Protein AF-A0A2H0NMC5-F1 (afdb_monomer_lite)

pLDDT: mean 81.96, std 10.12, range [42.06, 94.56]

Radius of gyration: 14.9 Å; chains: 1; bounding box: 30×22×49 Å

Sequence (72 aa):
MLGEEKDLKITLSTLGGKLLLSGNGLIKSGGKLSLQGTAQATPDQRENLSDLLHHIGPELSPGVFGFSLSAQ

Secondary structure (DSSP, 8-state):
------PEEEEEE--SSSEEEEEEEEE-TTS-EEEEEEEEE-GGGHHHHHHHHTTT--EEETTEEEEEEEE-

Structure (mmCIF, N/CA/C/O backbone):
data_AF-A0A2H0NMC5-F1
#
_entry.id   AF-A0A2H0NMC5-F1
#
loop_
_atom_site.group_PDB
_atom_site.id
_atom_site.type_symbol
_atom_site.label_atom_id
_atom_site.label_alt_id
_atom_site.label_comp_id
_atom_site.label_asym_id
_atom_site.label_entity_id
_atom_site.label_seq_id
_atom_site.pdbx_PDB_ins_code
_atom_site.Cartn_x
_atom_site.Cartn_y
_atom_site.Cartn_z
_atom_site.occupancy
_atom_site.B_iso_or_equiv
_atom_site.auth_seq_id
_atom_site.auth_comp_id
_atom_site.auth_asym_id
_atom_site.auth_atom_id
_atom_site.pdbx_PDB_model_num
ATOM 1 N N . MET A 1 1 ? -16.874 7.660 33.645 1.00 42.06 1 MET A N 1
ATOM 2 C CA . MET A 1 1 ? -15.846 8.267 32.777 1.00 42.06 1 MET A CA 1
ATOM 3 C C . MET A 1 1 ? -15.824 7.466 31.491 1.00 42.06 1 MET A C 1
ATOM 5 O O . MET A 1 1 ? -15.437 6.308 31.536 1.00 42.06 1 MET A O 1
ATOM 9 N N . LEU A 1 2 ? -16.366 8.014 30.403 1.00 50.16 2 LEU A N 1
ATOM 10 C CA . LEU A 1 2 ? -16.281 7.391 29.081 1.00 50.16 2 LEU A CA 1
ATOM 11 C C . LEU A 1 2 ? -14.864 7.667 28.576 1.00 50.16 2 LEU A C 1
ATOM 13 O O . LEU A 1 2 ? -14.508 8.827 28.385 1.00 50.16 2 LEU A O 1
ATOM 17 N N . GLY A 1 3 ? -14.029 6.630 28.497 1.00 56.53 3 GLY A N 1
ATOM 18 C CA . GLY A 1 3 ? -12.695 6.760 27.920 1.00 56.53 3 GLY A CA 1
ATOM 19 C C . GLY A 1 3 ? -12.828 7.168 26.458 1.00 56.53 3 GLY A C 1
ATOM 20 O O . GLY A 1 3 ? -13.653 6.603 25.745 1.00 56.53 3 GLY A O 1
ATOM 21 N N . GLU A 1 4 ? -12.063 8.168 26.023 1.00 63.28 4 GLU A N 1
ATOM 22 C CA . GLU A 1 4 ? -11.967 8.486 24.602 1.00 63.28 4 GLU A CA 1
ATOM 23 C C . GLU A 1 4 ? -11.410 7.265 23.867 1.00 63.28 4 GLU A C 1
ATOM 25 O O . GLU A 1 4 ? -10.231 6.928 23.988 1.00 63.28 4 GLU A O 1
ATOM 30 N N . GLU A 1 5 ? -12.273 6.596 23.113 1.00 63.00 5 GLU A N 1
ATOM 31 C CA . GLU A 1 5 ? -11.879 5.627 22.104 1.00 63.00 5 GLU A CA 1
ATOM 32 C C . GLU A 1 5 ? -11.101 6.370 21.011 1.00 63.00 5 GLU A C 1
ATOM 34 O O . GLU A 1 5 ? -11.669 7.125 20.221 1.00 63.00 5 GLU A O 1
ATOM 39 N N . LYS A 1 6 ? -9.771 6.230 21.018 1.00 75.25 6 LYS A N 1
ATOM 40 C CA . LYS A 1 6 ? -8.889 6.896 20.056 1.00 75.25 6 LYS A CA 1
ATOM 41 C C . LYS A 1 6 ? -8.569 5.956 18.912 1.00 75.25 6 LYS A C 1
ATOM 43 O O . LYS A 1 6 ? -7.819 4.997 19.081 1.00 75.25 6 LYS A O 1
ATOM 48 N N . ASP A 1 7 ? -9.085 6.286 17.737 1.00 85.00 7 ASP A N 1
ATOM 49 C CA . ASP A 1 7 ? -8.663 5.630 16.510 1.00 85.00 7 ASP A CA 1
ATOM 50 C C . ASP A 1 7 ? -7.200 5.986 16.195 1.00 85.00 7 ASP A C 1
ATOM 52 O O . ASP A 1 7 ? -6.798 7.156 16.229 1.00 85.00 7 ASP A O 1
ATOM 56 N N . LEU A 1 8 ? -6.396 4.976 15.855 1.00 90.19 8 LEU A N 1
ATOM 57 C CA . LEU A 1 8 ? -4.999 5.155 15.469 1.00 90.19 8 LEU A CA 1
ATOM 58 C C . LEU A 1 8 ? -4.889 5.236 13.948 1.00 90.19 8 LEU A C 1
ATOM 60 O O . LEU A 1 8 ? -5.267 4.306 13.236 1.00 90.19 8 LEU A O 1
ATOM 64 N N . LYS A 1 9 ? -4.322 6.331 13.443 1.00 92.56 9 LYS A N 1
ATOM 65 C CA . LYS A 1 9 ? -3.986 6.470 12.021 1.00 92.56 9 LYS A CA 1
ATOM 66 C C . LYS A 1 9 ? -2.637 5.823 11.733 1.00 92.56 9 LYS A C 1
ATOM 68 O O . LYS A 1 9 ? -1.691 6.004 12.495 1.00 92.56 9 LYS A O 1
ATOM 73 N N . ILE A 1 10 ? -2.552 5.112 10.616 1.00 91.19 10 ILE A N 1
ATOM 74 C CA . ILE A 1 10 ? -1.336 4.433 10.164 1.00 91.19 10 ILE A CA 1
ATOM 75 C C . ILE A 1 10 ? -1.022 4.874 8.743 1.00 91.19 10 ILE A C 1
ATOM 77 O O . ILE A 1 10 ? -1.921 4.982 7.912 1.00 91.19 10 ILE A O 1
ATOM 81 N N . THR A 1 11 ? 0.261 5.059 8.458 1.00 92.44 11 THR A N 1
ATOM 82 C CA . THR A 1 11 ? 0.775 5.210 7.098 1.00 92.44 11 THR A CA 1
ATOM 83 C C . THR A 1 11 ? 1.772 4.088 6.841 1.00 92.44 11 THR A C 1
ATOM 85 O O . THR A 1 11 ? 2.654 3.830 7.658 1.00 92.44 11 THR A O 1
ATOM 88 N N . LEU A 1 12 ? 1.605 3.403 5.714 1.00 88.44 12 LEU A N 1
ATOM 89 C CA . LEU A 1 12 ? 2.505 2.372 5.218 1.00 88.44 12 LEU A CA 1
ATOM 90 C C . LEU A 1 12 ? 3.258 2.936 4.016 1.00 88.44 12 LEU A C 1
ATOM 92 O O . LEU A 1 12 ? 2.642 3.384 3.051 1.00 88.44 12 LEU A O 1
ATOM 96 N N . SER A 1 13 ? 4.582 2.875 4.060 1.00 91.19 13 SER A N 1
ATOM 97 C CA . SER A 1 13 ? 5.437 3.212 2.927 1.00 91.19 13 SER A CA 1
ATOM 98 C C . SER A 1 13 ? 6.687 2.347 2.945 1.00 91.19 13 SER A C 1
ATOM 100 O O . SER A 1 13 ? 7.410 2.324 3.941 1.00 91.19 13 SER A O 1
ATOM 102 N N . THR A 1 14 ? 6.979 1.671 1.843 1.00 87.81 14 THR A N 1
ATOM 103 C CA . THR A 1 14 ? 8.288 1.041 1.628 1.00 87.81 14 THR A CA 1
ATOM 104 C C . THR A 1 14 ? 9.270 2.056 1.058 1.00 87.81 14 THR A C 1
ATOM 106 O O . THR A 1 14 ? 8.949 2.747 0.093 1.00 87.81 14 THR A O 1
ATOM 109 N N . LEU A 1 15 ? 10.480 2.111 1.609 1.00 83.00 15 LEU A N 1
ATOM 110 C CA . LEU A 1 15 ? 11.503 3.075 1.187 1.00 83.00 15 LEU A CA 1
ATOM 111 C C . LEU A 1 15 ? 12.363 2.584 0.010 1.00 83.00 15 LEU A C 1
ATOM 113 O O . LEU A 1 15 ? 13.075 3.373 -0.602 1.00 83.00 15 LEU A O 1
ATOM 117 N N . GLY A 1 16 ? 12.304 1.293 -0.314 1.00 79.88 16 GLY A N 1
ATOM 118 C CA . GLY A 1 16 ? 13.051 0.699 -1.415 1.00 79.88 16 GLY A CA 1
ATOM 119 C C . GLY A 1 16 ? 12.846 -0.809 -1.505 1.00 79.88 16 GLY A C 1
ATOM 120 O O . GLY A 1 16 ? 12.232 -1.418 -0.630 1.00 79.88 16 GLY A O 1
ATOM 121 N N . GLY A 1 17 ? 13.377 -1.400 -2.573 1.00 82.56 17 GLY A N 1
ATOM 122 C CA . GLY A 1 17 ? 13.204 -2.812 -2.900 1.00 82.56 17 GLY A CA 1
ATOM 123 C C . GLY A 1 17 ? 12.417 -3.006 -4.191 1.00 82.56 17 GLY A C 1
ATOM 124 O O . GLY A 1 17 ? 12.053 -2.050 -4.873 1.00 82.56 17 GLY A O 1
ATOM 125 N N . LYS A 1 18 ? 12.184 -4.269 -4.548 1.00 84.06 18 LYS A N 1
ATOM 126 C CA . LYS A 1 18 ? 11.502 -4.619 -5.799 1.00 84.06 18 LYS A CA 1
ATOM 127 C C . LYS A 1 18 ? 9.977 -4.489 -5.732 1.00 84.06 18 LYS A C 1
ATOM 129 O O . LYS A 1 18 ? 9.321 -4.495 -6.768 1.00 84.06 18 LYS A O 1
ATOM 134 N N . LEU A 1 19 ? 9.439 -4.373 -4.518 1.00 84.31 19 LEU A N 1
ATOM 135 C CA . LEU A 1 19 ? 8.031 -4.161 -4.227 1.00 84.31 19 LEU A CA 1
ATOM 136 C C . LEU A 1 19 ? 7.887 -2.863 -3.441 1.00 84.31 19 LEU A C 1
ATOM 138 O O . LEU A 1 19 ? 8.475 -2.710 -2.371 1.00 84.31 19 LEU A O 1
ATOM 142 N N . LEU A 1 20 ? 7.096 -1.950 -3.984 1.00 88.75 20 LEU A N 1
ATOM 143 C CA . LEU A 1 20 ? 6.794 -0.665 -3.392 1.00 88.75 20 LEU A CA 1
ATOM 144 C C . LEU A 1 20 ? 5.330 -0.641 -2.950 1.00 88.75 20 LEU A C 1
ATOM 146 O O . LEU A 1 20 ? 4.438 -0.823 -3.773 1.00 88.75 20 LEU A O 1
ATOM 150 N N . LEU A 1 21 ? 5.077 -0.401 -1.665 1.00 88.31 21 LEU A N 1
ATOM 151 C CA . LEU A 1 21 ? 3.741 -0.202 -1.106 1.00 88.31 21 LEU A CA 1
ATOM 152 C C . LEU A 1 21 ? 3.606 1.214 -0.555 1.00 88.31 21 LEU A C 1
ATOM 154 O O . LEU A 1 21 ? 4.513 1.722 0.107 1.00 88.31 21 LEU A O 1
ATOM 158 N N . SER A 1 22 ? 2.447 1.824 -0.782 1.00 91.38 22 SER A N 1
ATOM 159 C CA . SER A 1 22 ? 2.067 3.103 -0.190 1.00 91.38 22 SER A CA 1
ATOM 160 C C . SER A 1 22 ? 0.591 3.084 0.175 1.00 91.38 22 SER A C 1
ATOM 162 O O . SER A 1 22 ? -0.251 2.794 -0.671 1.00 91.38 22 SER A O 1
ATOM 164 N N . GLY A 1 23 ? 0.252 3.391 1.422 1.00 91.81 23 GL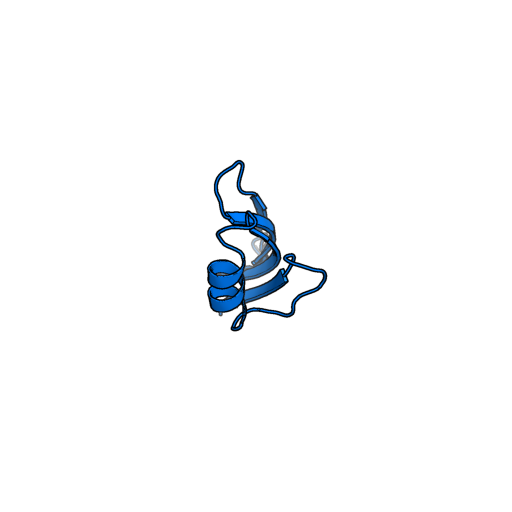Y A N 1
ATOM 165 C CA . GLY A 1 23 ? -1.135 3.372 1.863 1.00 91.81 23 GLY A CA 1
ATOM 166 C C . GLY A 1 23 ? -1.356 4.030 3.211 1.00 91.81 23 GLY A C 1
ATOM 167 O O . GLY A 1 23 ? -0.419 4.322 3.952 1.00 91.81 23 GLY A O 1
ATOM 168 N N . ASN A 1 24 ? -2.625 4.242 3.531 1.00 94.56 24 ASN A N 1
ATOM 169 C CA . ASN A 1 24 ? -3.063 4.770 4.811 1.00 94.56 24 ASN A CA 1
ATOM 170 C C . ASN A 1 24 ? -4.118 3.852 5.415 1.00 94.56 24 ASN A C 1
ATOM 172 O O . ASN A 1 24 ? -4.865 3.172 4.708 1.00 94.56 24 ASN A O 1
ATOM 176 N N . GLY A 1 25 ? -4.185 3.846 6.737 1.00 92.06 25 GLY A N 1
ATOM 177 C CA . GLY A 1 25 ? -5.117 3.019 7.469 1.00 92.06 25 GLY A CA 1
ATOM 178 C C . GLY A 1 25 ? -5.562 3.619 8.785 1.00 92.06 25 GLY A C 1
ATOM 179 O O . GLY A 1 25 ? -5.080 4.660 9.236 1.00 92.06 25 GLY A O 1
ATOM 180 N N . LEU A 1 26 ? -6.508 2.913 9.384 1.00 93.62 26 LEU A N 1
ATOM 181 C CA . LEU A 1 26 ? -7.116 3.226 10.660 1.00 93.62 26 LEU A CA 1
ATOM 182 C C . LEU A 1 26 ? -7.225 1.933 11.462 1.00 93.62 26 LEU A C 1
ATOM 184 O O . LEU A 1 26 ? -7.769 0.948 10.956 1.00 93.62 26 LEU A O 1
ATOM 188 N N . ILE A 1 27 ? -6.738 1.948 12.698 1.00 89.69 27 ILE A N 1
ATOM 189 C CA . ILE A 1 27 ? -7.113 0.960 13.706 1.00 89.69 27 ILE A CA 1
ATOM 190 C C . ILE A 1 27 ? -8.199 1.593 14.556 1.00 89.69 27 ILE A C 1
ATOM 192 O O . ILE A 1 27 ? -7.958 2.597 15.228 1.00 89.69 27 ILE A O 1
ATOM 196 N N . LYS A 1 28 ? -9.392 1.008 14.495 1.00 87.44 28 LYS A N 1
ATOM 197 C CA . LYS A 1 28 ? -10.525 1.422 15.315 1.00 87.44 28 LYS A CA 1
ATOM 198 C C . LYS A 1 28 ? -10.418 0.829 16.709 1.00 87.44 28 LYS A C 1
ATOM 200 O O . LYS A 1 28 ? -9.804 -0.225 16.914 1.00 87.44 28 LYS A O 1
ATOM 205 N N . SER A 1 29 ? -11.096 1.465 17.649 1.00 76.81 29 SER A N 1
ATOM 206 C CA . SER A 1 29 ? -11.304 0.883 18.972 1.00 76.81 29 SER A CA 1
ATOM 207 C C . SER A 1 29 ? -11.953 -0.503 18.859 1.00 76.81 29 SER A C 1
ATOM 209 O O . SER A 1 29 ? -12.867 -0.727 18.063 1.00 76.81 29 SER A O 1
ATOM 211 N N . GLY A 1 30 ? -11.378 -1.475 19.572 1.00 77.06 30 GLY A N 1
ATOM 212 C CA . GLY A 1 30 ? -11.675 -2.901 19.392 1.00 77.06 30 GLY A CA 1
ATOM 213 C C . GLY A 1 30 ? -10.742 -3.653 18.431 1.00 77.06 30 GLY A C 1
ATOM 214 O O . GLY A 1 30 ? -10.978 -4.829 18.184 1.00 77.06 30 GLY A O 1
ATOM 215 N N . GLY A 1 31 ? -9.684 -3.019 17.907 1.00 80.12 31 GLY A N 1
ATOM 216 C CA . GLY A 1 31 ? -8.587 -3.698 17.194 1.00 80.12 31 GLY A CA 1
ATOM 217 C C . GLY A 1 31 ? -8.795 -3.905 15.691 1.00 80.12 31 GLY A C 1
ATOM 218 O O . GLY A 1 31 ? -7.912 -4.434 15.020 1.00 80.12 31 GLY A O 1
ATOM 219 N N . LYS A 1 32 ? -9.925 -3.448 15.141 1.00 86.50 32 LYS A N 1
ATOM 220 C CA . LYS A 1 32 ? -10.245 -3.584 13.713 1.00 86.50 32 LYS A CA 1
ATOM 221 C C . LYS A 1 32 ? -9.345 -2.694 12.867 1.00 86.50 32 LYS A C 1
ATOM 223 O O . LYS A 1 32 ? -9.325 -1.479 13.068 1.00 86.50 32 LYS A O 1
ATOM 228 N N . LEU A 1 33 ? -8.668 -3.283 11.884 1.00 87.06 33 LEU A N 1
ATOM 229 C CA . LEU A 1 33 ? -7.785 -2.575 10.959 1.00 87.06 33 LEU A CA 1
ATOM 230 C C . LEU A 1 33 ? -8.454 -2.422 9.594 1.00 87.06 33 LEU A C 1
ATOM 232 O O . LEU A 1 33 ? -8.886 -3.404 8.994 1.00 87.06 33 LEU A O 1
ATOM 236 N N . SER A 1 34 ? -8.451 -1.198 9.072 1.00 88.88 34 SER A N 1
ATOM 237 C CA . SER A 1 34 ? -8.695 -0.922 7.655 1.00 88.88 34 SER A CA 1
ATOM 238 C C . SER A 1 34 ? -7.469 -0.257 7.041 1.00 88.88 34 SER A C 1
ATOM 240 O O . SER A 1 34 ? -7.034 0.774 7.554 1.00 88.88 34 SER A O 1
ATOM 242 N N . LEU A 1 35 ? -6.942 -0.802 5.946 1.00 89.44 35 LEU A N 1
ATOM 243 C CA . LEU A 1 35 ? -5.810 -0.255 5.199 1.00 89.44 35 LEU A CA 1
ATOM 244 C C . LEU A 1 35 ? -6.165 -0.157 3.713 1.00 89.44 35 LEU A C 1
ATOM 246 O O . LEU A 1 35 ? -6.712 -1.092 3.133 1.00 89.44 35 LEU A O 1
ATOM 250 N N . GLN A 1 36 ? -5.846 0.979 3.104 1.00 90.56 36 GLN A N 1
ATOM 251 C CA . GLN A 1 36 ? -6.066 1.249 1.687 1.00 90.56 36 GLN A CA 1
ATOM 252 C C . GLN A 1 36 ? -4.803 1.844 1.084 1.00 90.56 36 GLN A C 1
ATOM 254 O O . GLN A 1 36 ? -4.176 2.726 1.678 1.00 90.56 36 GLN A O 1
ATOM 259 N N . GLY A 1 37 ? -4.433 1.379 -0.102 1.00 91.38 37 GLY A N 1
ATOM 260 C CA . GLY A 1 37 ? -3.212 1.843 -0.732 1.00 91.38 37 GLY A CA 1
ATOM 261 C C . GLY A 1 37 ? -3.017 1.364 -2.155 1.00 91.38 37 GLY A C 1
ATOM 262 O O . GLY A 1 37 ? -3.893 0.760 -2.774 1.00 91.38 37 GLY A O 1
ATOM 263 N N . THR A 1 38 ? -1.824 1.664 -2.646 1.00 91.50 38 THR A N 1
ATOM 264 C CA . THR A 1 38 ? -1.305 1.229 -3.934 1.00 91.50 38 THR A CA 1
ATOM 265 C C . THR A 1 38 ? -0.057 0.393 -3.727 1.00 91.50 38 THR A C 1
ATOM 267 O O . THR A 1 38 ? 0.720 0.611 -2.791 1.00 91.50 38 THR A O 1
ATOM 270 N N . ALA A 1 39 ? 0.139 -0.559 -4.623 1.00 89.62 39 ALA A N 1
ATOM 271 C CA . ALA A 1 39 ? 1.335 -1.365 -4.693 1.00 89.62 39 ALA A CA 1
ATOM 272 C C . ALA A 1 39 ? 1.868 -1.374 -6.129 1.00 89.62 39 ALA A C 1
ATOM 274 O O . ALA A 1 39 ? 1.102 -1.349 -7.094 1.00 89.62 39 ALA A O 1
ATOM 275 N N . GLN A 1 40 ? 3.191 -1.352 -6.249 1.00 89.25 40 GLN A N 1
ATOM 276 C CA . GLN A 1 40 ? 3.930 -1.256 -7.504 1.00 89.25 40 GLN A CA 1
ATOM 277 C C . GLN A 1 40 ? 5.177 -2.128 -7.424 1.00 89.25 40 GLN A C 1
ATOM 279 O O . GLN A 1 40 ? 5.731 -2.317 -6.345 1.00 89.25 40 GLN A O 1
ATOM 284 N N . ALA A 1 41 ? 5.653 -2.639 -8.552 1.00 88.81 41 ALA A N 1
ATOM 285 C CA . ALA A 1 41 ? 6.857 -3.461 -8.591 1.00 88.81 41 ALA A CA 1
ATOM 286 C C . ALA A 1 41 ? 7.780 -3.049 -9.734 1.00 88.81 41 ALA A C 1
ATOM 288 O O . ALA A 1 41 ? 7.350 -2.467 -10.736 1.00 88.81 41 ALA A O 1
ATOM 289 N N . THR A 1 42 ? 9.063 -3.377 -9.594 1.00 85.19 42 THR A N 1
ATOM 290 C CA . THR A 1 42 ? 10.012 -3.270 -10.704 1.00 85.19 42 THR A CA 1
ATOM 291 C C . THR A 1 42 ? 9.575 -4.173 -11.869 1.00 85.19 42 THR A C 1
ATOM 293 O O . THR A 1 42 ? 8.854 -5.151 -11.649 1.00 85.19 42 THR A O 1
ATOM 296 N N . PRO A 1 43 ? 9.974 -3.876 -13.124 1.00 84.38 43 PRO A N 1
ATOM 297 C CA . PRO A 1 43 ? 9.507 -4.625 -14.294 1.00 84.38 43 PRO A CA 1
ATOM 298 C C . PRO A 1 43 ? 9.701 -6.144 -14.195 1.00 84.38 43 PRO A C 1
ATOM 300 O O . PRO A 1 43 ? 8.823 -6.893 -14.606 1.00 84.38 43 PRO A O 1
ATOM 303 N N . ASP A 1 44 ? 10.804 -6.588 -13.586 1.00 85.38 44 ASP A N 1
ATOM 304 C CA . ASP A 1 44 ? 11.157 -7.997 -13.368 1.00 85.38 44 ASP A CA 1
ATOM 305 C C . ASP A 1 44 ? 10.323 -8.699 -12.282 1.00 85.38 44 ASP A C 1
ATOM 307 O O . ASP A 1 44 ? 10.506 -9.891 -12.060 1.00 85.38 44 ASP A O 1
ATOM 311 N N . GLN A 1 45 ? 9.454 -7.982 -11.565 1.00 85.12 45 GLN A N 1
ATOM 312 C CA . GLN A 1 45 ? 8.625 -8.517 -10.475 1.00 85.12 45 GLN A CA 1
ATOM 313 C C . GLN A 1 45 ? 7.126 -8.251 -10.661 1.00 85.12 45 GLN A C 1
ATOM 315 O O . GLN A 1 45 ? 6.342 -8.498 -9.745 1.00 85.12 45 GLN A O 1
ATOM 320 N N . ARG A 1 46 ? 6.702 -7.751 -11.828 1.00 83.44 46 ARG A N 1
ATOM 321 C CA . ARG A 1 46 ? 5.286 -7.442 -12.088 1.00 83.44 46 ARG A CA 1
ATOM 322 C C . ARG A 1 46 ? 4.375 -8.661 -11.981 1.00 83.44 46 ARG A C 1
ATOM 324 O O . ARG A 1 46 ? 3.283 -8.524 -11.446 1.00 83.44 46 ARG A O 1
ATOM 331 N N . GLU A 1 47 ? 4.824 -9.826 -12.440 1.00 82.75 47 GLU A N 1
ATOM 332 C CA . GLU A 1 47 ? 4.055 -11.076 -12.341 1.00 82.75 47 GLU A CA 1
ATOM 333 C C . GLU A 1 47 ? 3.860 -11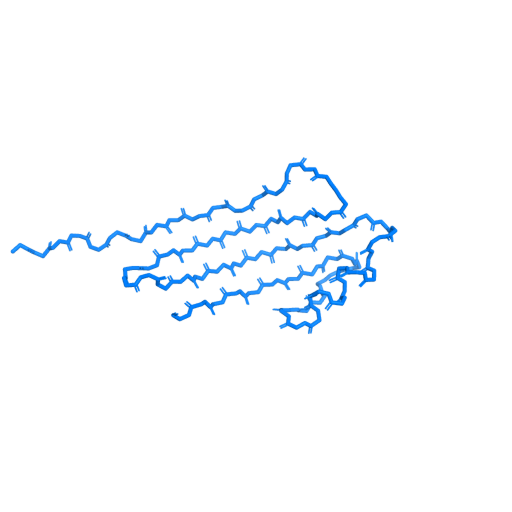.480 -10.877 1.00 82.75 47 GLU A C 1
ATOM 335 O O . GLU A 1 47 ? 2.730 -11.634 -10.432 1.00 82.75 47 GLU A O 1
ATOM 340 N N . ASN A 1 48 ? 4.937 -11.480 -10.085 1.00 80.12 48 ASN A N 1
ATOM 341 C CA . ASN A 1 48 ? 4.870 -11.764 -8.648 1.00 80.12 48 ASN A CA 1
ATOM 342 C C . ASN A 1 48 ? 3.943 -10.793 -7.897 1.00 80.12 48 ASN A C 1
ATOM 344 O O . ASN A 1 48 ? 3.243 -11.187 -6.963 1.00 80.12 48 ASN A O 1
ATOM 348 N N . LEU A 1 49 ? 3.933 -9.513 -8.292 1.00 81.56 49 LEU A N 1
ATOM 349 C CA . LEU A 1 49 ? 2.999 -8.532 -7.745 1.00 81.56 49 LEU A CA 1
ATOM 350 C C . LEU A 1 49 ? 1.555 -8.835 -8.144 1.00 81.56 49 LEU A C 1
ATOM 352 O O . LEU A 1 49 ? 0.663 -8.780 -7.299 1.00 81.56 49 LEU A O 1
ATOM 356 N N . SER A 1 50 ? 1.335 -9.133 -9.423 1.00 77.69 50 SER A N 1
ATOM 357 C CA . SER A 1 50 ? 0.020 -9.477 -9.953 1.00 77.69 50 SER A CA 1
ATOM 358 C C . SER A 1 50 ? -0.547 -10.713 -9.257 1.00 77.69 50 SER A C 1
ATOM 360 O O . SER A 1 50 ? -1.700 -10.680 -8.844 1.00 77.69 50 SER A O 1
ATOM 362 N N . ASP A 1 51 ? 0.264 -11.745 -9.022 1.00 78.19 51 ASP A N 1
ATOM 363 C CA . ASP A 1 51 ? -0.137 -12.964 -8.311 1.00 78.19 51 ASP A CA 1
ATOM 364 C C . ASP A 1 51 ? -0.509 -12.687 -6.848 1.00 78.19 51 ASP A C 1
ATOM 366 O O . ASP A 1 51 ? -1.550 -13.138 -6.357 1.00 78.19 51 ASP A O 1
ATOM 370 N N . LEU A 1 52 ? 0.314 -11.892 -6.152 1.00 74.56 52 LEU A N 1
ATOM 371 C CA . LEU A 1 52 ? 0.062 -11.499 -4.764 1.00 74.56 52 LEU A CA 1
ATOM 372 C C . LEU A 1 52 ? -1.231 -10.683 -4.631 1.00 74.56 52 LEU A C 1
ATOM 374 O O . LEU A 1 52 ? -1.986 -10.866 -3.676 1.00 74.56 52 LEU A O 1
ATOM 378 N N . LEU A 1 53 ? -1.486 -9.774 -5.575 1.00 75.06 53 LEU A N 1
ATOM 379 C CA . LEU A 1 53 ? -2.595 -8.820 -5.502 1.00 75.06 53 LEU A CA 1
ATOM 380 C C . LEU A 1 53 ? -3.857 -9.259 -6.226 1.00 75.06 53 LEU A C 1
ATOM 382 O O . LEU A 1 53 ? -4.908 -8.674 -5.962 1.00 75.06 53 LEU A O 1
ATOM 386 N N . HIS A 1 54 ? -3.797 -10.327 -7.023 1.00 68.94 54 HIS A N 1
ATOM 387 C CA . HIS A 1 54 ? -4.962 -10.943 -7.666 1.00 68.94 54 HIS A CA 1
ATOM 388 C C . HIS A 1 54 ? -6.093 -11.250 -6.674 1.00 68.94 54 HIS A C 1
ATOM 390 O O . HIS A 1 54 ? -7.258 -11.334 -7.048 1.00 68.94 54 HIS A O 1
ATOM 396 N N . HIS A 1 55 ? -5.745 -11.389 -5.395 1.00 66.56 55 HIS A N 1
ATOM 397 C CA . HIS A 1 55 ? -6.651 -11.728 -4.308 1.00 66.56 55 HIS A CA 1
ATOM 398 C C . HIS A 1 55 ? -7.050 -10.525 -3.434 1.00 66.56 55 HIS A C 1
ATOM 400 O O . HIS A 1 55 ? -7.840 -10.691 -2.508 1.00 66.56 55 HIS A O 1
ATOM 406 N N . ILE A 1 56 ? -6.501 -9.328 -3.685 1.00 73.94 56 ILE A N 1
ATOM 407 C CA . ILE A 1 56 ? -6.589 -8.177 -2.766 1.00 73.94 56 ILE A CA 1
ATOM 408 C C . ILE A 1 56 ? -7.190 -6.924 -3.429 1.00 73.94 56 ILE A C 1
ATOM 410 O O . ILE A 1 5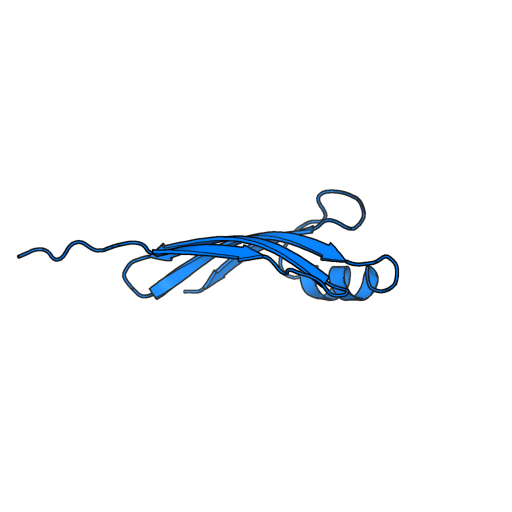6 ? -7.845 -6.129 -2.749 1.00 73.94 56 ILE A O 1
ATOM 414 N N . GLY A 1 57 ? -7.023 -6.729 -4.740 1.00 75.69 57 GLY A N 1
ATOM 415 C CA . GLY A 1 57 ? -7.663 -5.609 -5.434 1.00 75.69 57 GLY A CA 1
ATOM 416 C C . GLY A 1 57 ? -7.287 -5.456 -6.913 1.00 75.69 57 GLY A C 1
ATOM 417 O O . GLY A 1 57 ? -6.455 -6.202 -7.425 1.00 75.69 57 GLY A O 1
ATOM 418 N N . PRO A 1 58 ? -7.943 -4.523 -7.629 1.00 82.56 58 PRO A N 1
ATOM 419 C CA . PRO A 1 58 ? -7.812 -4.386 -9.078 1.00 82.56 58 PRO A CA 1
ATOM 420 C C . PRO A 1 58 ? -6.510 -3.690 -9.504 1.00 82.56 58 PRO A C 1
ATOM 422 O O . PRO A 1 58 ? -5.959 -2.857 -8.778 1.00 82.56 58 PRO A O 1
ATOM 425 N N . GLU A 1 59 ? -6.068 -3.960 -10.736 1.00 85.69 59 GLU A N 1
ATOM 426 C CA . GLU A 1 59 ? -5.082 -3.121 -11.425 1.00 85.69 59 GLU A CA 1
ATOM 427 C C . GLU A 1 59 ? -5.722 -1.770 -11.783 1.00 85.69 59 GLU A C 1
ATOM 429 O O . GLU A 1 59 ? -6.795 -1.716 -12.383 1.00 85.69 59 GLU A O 1
ATOM 434 N N . LEU A 1 60 ? -5.085 -0.669 -11.384 1.00 85.75 60 LEU A N 1
ATOM 435 C CA . LEU A 1 60 ? -5.573 0.695 -11.626 1.00 85.75 60 LEU A CA 1
ATOM 436 C C . LEU A 1 60 ? -4.907 1.323 -12.855 1.00 85.75 60 LEU A C 1
ATOM 438 O O . LEU A 1 60 ? -5.513 2.128 -13.560 1.00 85.75 60 LEU A O 1
ATOM 442 N N . SER A 1 61 ? -3.645 0.968 -13.095 1.00 83.94 61 SER A N 1
ATOM 443 C CA . SER A 1 61 ? -2.855 1.316 -14.277 1.00 83.94 61 SER A CA 1
ATOM 444 C C . SER A 1 61 ? -1.721 0.291 -14.443 1.00 83.94 61 SER A C 1
ATOM 446 O O . SER A 1 61 ? -1.472 -0.460 -13.501 1.00 83.94 61 SER A O 1
ATOM 448 N N . PRO A 1 62 ? -1.022 0.227 -15.595 1.00 82.94 62 PRO A N 1
ATOM 449 C CA . PRO A 1 62 ? -0.031 -0.819 -15.852 1.00 82.94 62 PRO A CA 1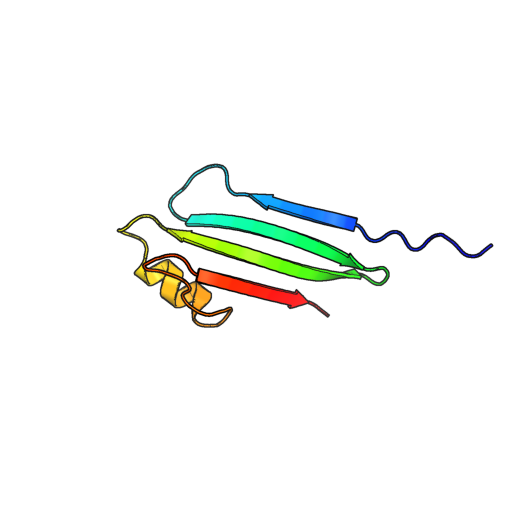
ATOM 450 C C . PRO A 1 62 ? 1.025 -0.959 -14.744 1.00 82.94 62 PRO A C 1
ATOM 452 O O . PRO A 1 62 ? 1.898 -0.101 -14.586 1.00 82.94 62 PRO A O 1
ATOM 455 N N . GLY A 1 63 ? 0.972 -2.066 -14.000 1.00 78.25 63 GLY A N 1
ATOM 456 C CA . GLY A 1 63 ? 1.884 -2.364 -12.891 1.00 78.25 63 GLY A C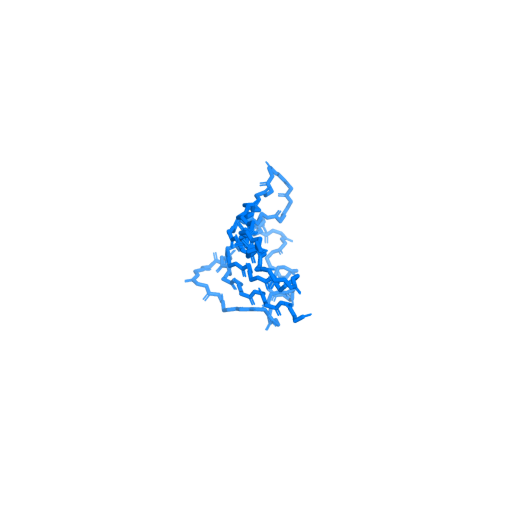A 1
ATOM 457 C C . GLY A 1 63 ? 1.584 -1.634 -11.575 1.00 78.25 63 GLY A C 1
ATOM 458 O O . GLY A 1 63 ? 2.410 -1.694 -10.664 1.00 78.25 63 GLY A O 1
ATOM 459 N N . VAL A 1 64 ? 0.434 -0.961 -11.465 1.00 83.25 64 VAL A N 1
ATOM 460 C CA . VAL A 1 64 ? -0.052 -0.300 -10.247 1.00 83.25 64 VAL A CA 1
ATOM 461 C C . VAL A 1 64 ? -1.383 -0.912 -9.841 1.00 83.25 64 VAL A C 1
ATOM 463 O O . VAL A 1 64 ? -2.382 -0.818 -10.552 1.00 83.25 64 VAL A O 1
ATOM 466 N N . PHE A 1 65 ? -1.417 -1.478 -8.645 1.00 87.25 65 PHE A N 1
ATOM 467 C CA . PHE A 1 65 ? -2.578 -2.188 -8.129 1.00 87.25 65 PHE A CA 1
ATOM 468 C C . PHE A 1 65 ? -3.101 -1.493 -6.882 1.00 87.25 65 PHE A C 1
ATOM 470 O O . PHE A 1 65 ? -2.329 -1.100 -6.003 1.00 87.25 65 PHE A O 1
ATOM 477 N N . GLY A 1 66 ? -4.418 -1.335 -6.811 1.00 86.56 66 GLY A N 1
ATOM 478 C CA . GLY A 1 66 ? -5.092 -0.907 -5.597 1.00 86.56 66 GLY A CA 1
ATOM 479 C C . GLY A 1 66 ? -5.283 -2.095 -4.667 1.00 86.56 66 GLY A C 1
ATOM 480 O O . GLY A 1 66 ? -5.525 -3.209 -5.122 1.00 86.56 66 GLY A O 1
ATOM 481 N N . PHE A 1 67 ? -5.219 -1.862 -3.362 1.00 84.94 67 PHE A N 1
ATOM 482 C CA . PHE A 1 67 ? -5.588 -2.875 -2.381 1.00 84.94 67 PHE A CA 1
ATOM 483 C C . PHE A 1 67 ? -6.416 -2.265 -1.253 1.00 84.94 67 PHE A C 1
ATOM 485 O O . PHE A 1 67 ? -6.184 -1.129 -0.826 1.00 84.94 67 PHE A O 1
ATOM 492 N N . SER A 1 68 ? -7.378 -3.041 -0.758 1.00 83.88 68 SER A N 1
ATOM 493 C CA . SER A 1 68 ? -8.140 -2.719 0.444 1.00 83.88 68 SER A CA 1
ATOM 494 C C . SER A 1 68 ? -8.148 -3.932 1.361 1.00 83.88 68 SER A C 1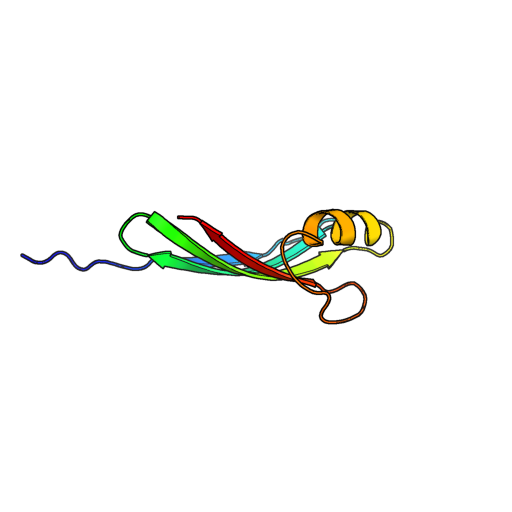
ATOM 496 O O . SER A 1 68 ? -8.656 -4.991 1.008 1.00 83.88 68 SER A O 1
ATOM 498 N N . LEU A 1 69 ? -7.553 -3.779 2.540 1.00 80.00 69 LEU A N 1
ATOM 499 C CA . LEU A 1 69 ? -7.459 -4.826 3.547 1.00 80.00 69 LEU A CA 1
ATOM 500 C C . LEU A 1 69 ? -8.291 -4.418 4.754 1.00 80.00 69 LEU A C 1
ATOM 502 O O . LEU A 1 69 ? -8.082 -3.352 5.334 1.00 80.00 69 LEU A O 1
ATOM 506 N N . SER A 1 70 ? -9.227 -5.283 5.126 1.00 79.06 70 SER A N 1
ATOM 507 C CA . SER A 1 70 ? -10.031 -5.144 6.336 1.00 79.06 70 SER A CA 1
ATOM 508 C C . SER A 1 70 ? -9.852 -6.409 7.163 1.00 79.06 70 SER A C 1
ATOM 510 O O . SER A 1 70 ? -10.239 -7.486 6.714 1.00 79.06 70 SER A O 1
ATOM 512 N N . ALA A 1 71 ? -9.250 -6.291 8.343 1.00 71.50 71 ALA A N 1
ATOM 513 C CA . ALA A 1 71 ? -9.127 -7.398 9.289 1.00 71.50 71 ALA A CA 1
ATOM 514 C C . ALA A 1 71 ? -10.134 -7.199 10.428 1.00 71.50 71 ALA A C 1
ATOM 516 O O . ALA A 1 71 ? -10.264 -6.083 10.949 1.00 71.50 71 ALA A O 1
ATOM 517 N N . GLN A 1 72 ? -10.879 -8.265 10.742 1.00 59.38 72 GLN A N 1
ATOM 518 C CA . GLN A 1 72 ? -11.912 -8.279 11.782 1.00 59.38 72 GLN A CA 1
ATOM 519 C C . GLN A 1 72 ? -11.333 -8.544 13.164 1.00 59.38 72 GLN A C 1
ATOM 521 O O . GLN A 1 72 ? -10.411 -9.384 13.257 1.00 59.38 72 GLN A O 1
#

Foldseek 3Di:
DPPPFDKDKDWDFDPDDQKTWTWIWIQGRVGKIKIKTKMAGDPVCLVVVCVVCVPAAADPDRRITIGIDIDD